Protein AF-A0A7X8A832-F1 (afdb_monomer_lite)

Secondary structure (DSSP, 8-state):
-HHHHHHHHHHHHHHHHS---HHHHHHHHHHHHHHHHHT--GGGS-HHHHHHHHHHHHHHHHHHHHHHHHHTT--

Foldseek 3Di:
DVLVVLVVVLVVVCVPPVDDDVVSVVVSVLVVVVVVLVPDDCVPADPVRVVVSVVVVVVSVVVVVVVVVVVVVVD

Structure (mmCIF, N/CA/C/O backbone):
data_AF-A0A7X8A832-F1
#
_entry.id   AF-A0A7X8A832-F1
#
loop_
_atom_site.group_PDB
_atom_site.id
_atom_site.type_symbol
_atom_site.label_atom_id
_atom_site.label_alt_id
_atom_site.label_comp_id
_atom_site.label_asym_id
_atom_site.label_entity_id
_atom_site.label_seq_id
_atom_site.pdbx_PDB_ins_code
_atom_site.Cartn_x
_atom_site.Cartn_y
_atom_site.Cartn_z
_atom_site.occupancy
_atom_site.B_iso_or_equiv
_atom_site.auth_seq_id
_atom_site.auth_comp_id
_atom_site.auth_asym_id
_atom_site.auth_atom_id
_atom_site.pdbx_PDB_model_num
ATOM 1 N N . LEU A 1 1 ? 9.470 0.992 5.686 1.00 61.16 1 LEU A N 1
ATOM 2 C CA . LEU A 1 1 ? 9.787 1.234 7.112 1.00 61.16 1 LEU A CA 1
ATOM 3 C C . LEU A 1 1 ? 8.791 2.200 7.762 1.00 61.16 1 LEU A C 1
ATOM 5 O O . LEU A 1 1 ? 8.191 1.808 8.745 1.00 61.16 1 LEU A O 1
ATOM 9 N N . LEU A 1 2 ? 8.517 3.380 7.188 1.00 62.22 2 LEU A N 1
ATOM 10 C CA . LEU A 1 2 ? 7.554 4.356 7.745 1.00 62.22 2 LEU A CA 1
ATOM 11 C C . LEU A 1 2 ? 6.098 3.830 7.894 1.00 62.22 2 LEU A C 1
ATOM 13 O O . LEU A 1 2 ? 5.524 3.949 8.969 1.00 62.22 2 LEU A O 1
ATOM 17 N N . ILE A 1 3 ? 5.586 3.099 6.890 1.00 67.94 3 ILE A N 1
ATOM 18 C CA . ILE A 1 3 ? 4.252 2.443 6.905 1.00 67.94 3 ILE A CA 1
ATOM 19 C C . ILE A 1 3 ? 4.051 1.500 8.100 1.00 67.94 3 ILE A C 1
ATOM 21 O O . ILE A 1 3 ? 2.946 1.352 8.614 1.00 67.94 3 ILE A O 1
ATOM 25 N N . SER A 1 4 ? 5.120 0.844 8.546 1.00 71.50 4 SER A N 1
ATOM 26 C CA . SER A 1 4 ? 5.052 -0.121 9.644 1.00 71.50 4 SER A CA 1
ATOM 27 C C . SER A 1 4 ? 4.868 0.568 10.995 1.00 71.50 4 SER A C 1
ATOM 29 O O . SER A 1 4 ? 4.273 -0.013 11.895 1.00 71.50 4 SER A O 1
ATOM 31 N N . LEU A 1 5 ? 5.344 1.807 11.127 1.00 80.00 5 LEU A N 1
ATOM 32 C CA . LEU A 1 5 ? 5.142 2.630 12.316 1.00 80.00 5 LEU A CA 1
ATOM 33 C C . LEU A 1 5 ? 3.769 3.315 12.288 1.00 80.00 5 LEU A C 1
ATOM 35 O O . LEU A 1 5 ? 3.089 3.322 13.310 1.00 80.00 5 LEU A O 1
ATOM 39 N N . GLU A 1 6 ? 3.323 3.795 11.121 1.00 70.44 6 GLU A N 1
ATOM 40 C CA . GLU A 1 6 ? 1.976 4.362 10.929 1.00 70.44 6 GLU A CA 1
ATOM 41 C C . GLU A 1 6 ? 0.880 3.344 11.285 1.00 70.44 6 GLU A C 1
ATOM 43 O O . GLU A 1 6 ? -0.035 3.661 12.040 1.00 70.44 6 GLU A O 1
ATOM 48 N N . LEU A 1 7 ? 1.031 2.085 10.859 1.00 69.31 7 LEU A N 1
ATOM 49 C CA . LEU A 1 7 ? 0.112 0.999 11.209 1.00 69.31 7 LEU A CA 1
ATOM 50 C C . LEU A 1 7 ? 0.131 0.668 12.710 1.00 69.31 7 LEU A C 1
ATOM 52 O O . LEU A 1 7 ? -0.915 0.434 13.314 1.00 69.31 7 LEU A O 1
ATOM 56 N N . LEU A 1 8 ? 1.316 0.664 13.326 1.00 77.44 8 LEU A N 1
ATOM 57 C CA . LEU A 1 8 ? 1.468 0.363 14.751 1.00 77.44 8 LEU A CA 1
ATOM 58 C C . LEU A 1 8 ? 0.766 1.414 15.621 1.00 77.44 8 LEU A C 1
ATOM 60 O O . LEU A 1 8 ? 0.177 1.091 16.650 1.00 77.44 8 LEU A O 1
ATOM 64 N N . GLN A 1 9 ? 0.795 2.668 15.187 1.00 69.88 9 GLN A N 1
ATOM 65 C CA . GLN A 1 9 ? 0.169 3.785 15.876 1.00 69.88 9 GLN A CA 1
ATOM 66 C C . GLN A 1 9 ? -1.359 3.776 15.718 1.00 69.88 9 GLN A C 1
ATOM 68 O O . GLN A 1 9 ? -2.061 4.030 16.697 1.00 69.88 9 GLN A O 1
ATOM 73 N N . THR A 1 10 ? -1.885 3.379 14.552 1.00 68.25 10 THR A N 1
ATOM 74 C CA . THR A 1 10 ? -3.325 3.122 14.360 1.00 68.25 10 THR A CA 1
ATOM 75 C C . THR A 1 10 ? -3.819 1.967 15.240 1.00 68.25 10 THR A C 1
ATOM 77 O O . THR A 1 10 ? -4.892 2.056 15.832 1.00 68.25 10 THR A O 1
ATOM 80 N N . ILE A 1 11 ? -3.014 0.910 15.399 1.00 70.56 11 ILE A N 1
ATOM 81 C CA . ILE A 1 11 ? -3.310 -0.210 16.309 1.00 70.56 11 ILE A CA 1
ATOM 82 C C . ILE A 1 11 ? -3.307 0.260 17.766 1.00 70.56 11 ILE A C 1
ATOM 84 O O . ILE A 1 11 ? -4.197 -0.094 18.533 1.00 70.56 11 ILE A O 1
ATOM 88 N N . LYS A 1 12 ? -2.344 1.095 18.162 1.00 73.44 12 LYS A N 1
ATOM 89 C CA . LYS A 1 12 ? -2.274 1.608 19.535 1.00 73.44 12 LYS A CA 1
ATOM 90 C C . LYS A 1 12 ? -3.496 2.460 19.890 1.00 73.44 12 LYS A C 1
ATOM 92 O O . LYS A 1 12 ? -4.082 2.275 20.947 1.00 73.44 12 LYS A O 1
ATOM 97 N N . MET A 1 13 ? -3.910 3.327 18.970 1.00 66.56 13 MET A N 1
ATOM 98 C CA . MET A 1 13 ? -5.094 4.179 19.102 1.00 66.56 13 MET A CA 1
ATOM 99 C C . MET A 1 13 ? -6.401 3.361 19.155 1.00 66.56 13 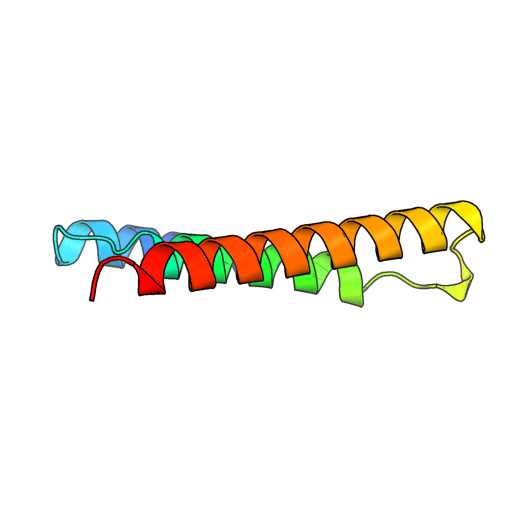MET A C 1
ATOM 101 O O . MET A 1 13 ? -7.329 3.739 19.862 1.00 66.56 13 MET A O 1
ATOM 105 N N . TYR A 1 14 ? -6.449 2.198 18.487 1.00 61.53 14 TYR A N 1
ATOM 106 C CA . TYR A 1 14 ? -7.562 1.243 18.597 1.00 61.53 14 TYR A CA 1
ATOM 107 C C . TYR A 1 14 ? -7.719 0.656 19.992 1.00 61.53 14 TYR A C 1
ATOM 109 O O . TYR A 1 14 ? -8.834 0.520 20.500 1.00 61.53 14 TYR A O 1
ATOM 117 N N . LEU A 1 15 ? -6.597 0.286 20.599 1.00 65.69 15 LEU A N 1
AT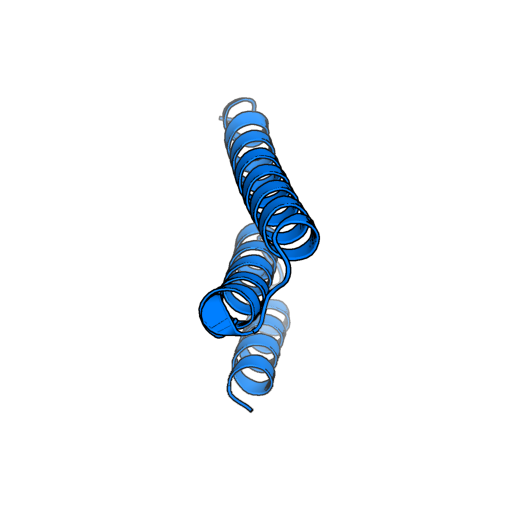OM 118 C CA . LEU A 1 15 ? -6.581 -0.363 21.902 1.00 65.69 15 LEU A CA 1
ATOM 119 C C . LEU A 1 15 ? -6.851 0.604 23.061 1.00 65.69 15 LEU A C 1
ATOM 121 O O . LEU A 1 15 ? -7.376 0.163 24.080 1.00 65.69 15 LEU A O 1
ATOM 125 N N . ASP A 1 16 ? -6.518 1.884 22.901 1.00 66.38 16 ASP A N 1
ATOM 126 C CA . ASP A 1 16 ? -6.629 2.886 23.966 1.00 66.38 16 ASP A CA 1
ATOM 127 C C . ASP A 1 16 ? -8.052 3.473 24.084 1.00 66.38 16 ASP A C 1
ATOM 129 O O . ASP A 1 16 ? -8.613 3.514 25.176 1.00 66.38 16 ASP A O 1
ATOM 133 N N . GLU A 1 17 ? -8.695 3.834 22.964 1.00 64.19 17 GLU A N 1
ATOM 134 C CA . GLU A 1 17 ? -9.978 4.566 22.986 1.00 64.19 17 GLU A CA 1
ATOM 135 C C . GLU A 1 17 ? -11.235 3.692 22.784 1.00 64.19 17 GLU A C 1
ATOM 137 O O . GLU A 1 17 ? -12.358 4.186 22.863 1.00 64.19 17 GLU A O 1
ATOM 142 N N . LYS A 1 18 ? -11.088 2.382 22.526 1.00 59.38 18 LYS A N 1
ATOM 143 C CA . LYS A 1 18 ? -12.181 1.419 22.229 1.00 59.38 18 LYS A CA 1
ATOM 144 C C . LYS A 1 18 ? -13.166 1.816 21.110 1.00 59.38 18 LYS A C 1
ATOM 146 O O . LYS A 1 18 ? -14.131 1.086 20.888 1.00 59.38 18 LYS A O 1
ATOM 151 N N . ILE A 1 19 ? -12.947 2.906 20.373 1.00 57.62 19 ILE A N 1
ATOM 152 C CA . ILE A 1 19 ? -13.753 3.283 19.204 1.00 57.62 19 ILE A CA 1
ATOM 153 C C . ILE A 1 19 ? -12.824 3.811 18.118 1.00 57.62 19 ILE A C 1
ATOM 155 O O . ILE A 1 19 ? -12.442 4.978 18.096 1.00 57.62 19 ILE A O 1
ATOM 159 N N . VAL A 1 20 ? -12.486 2.943 17.169 1.00 58.09 20 VAL A N 1
ATOM 160 C CA . VAL A 1 20 ? -11.779 3.381 15.967 1.00 58.09 20 VAL A CA 1
ATOM 161 C C . VAL A 1 20 ? -12.773 3.801 14.926 1.00 58.09 20 VAL A C 1
ATOM 163 O O . VAL A 1 20 ? -13.503 2.984 14.367 1.00 58.09 20 VAL A O 1
ATOM 166 N N . HIS A 1 21 ? -12.746 5.094 14.637 1.00 61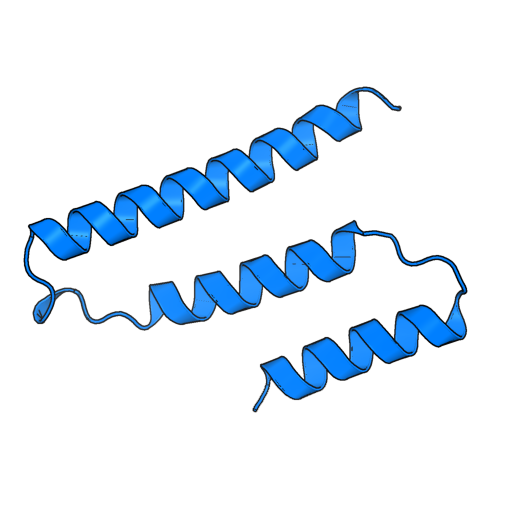.38 21 HIS A N 1
ATOM 167 C CA . HIS A 1 21 ? -13.378 5.613 13.447 1.00 61.38 21 HIS A CA 1
ATOM 168 C C . HIS A 1 21 ? -12.615 5.052 12.246 1.00 61.38 21 HIS A C 1
ATOM 170 O O . HIS A 1 21 ? -11.429 5.322 12.046 1.00 61.38 21 HIS A O 1
ATOM 176 N N . THR A 1 22 ? -13.314 4.242 11.453 1.00 60.88 22 THR A N 1
ATOM 177 C CA . THR A 1 22 ? -12.819 3.576 10.234 1.00 60.88 22 THR A CA 1
ATOM 178 C C . THR A 1 22 ? -12.237 4.548 9.201 1.00 60.88 22 THR A C 1
ATOM 180 O O . THR A 1 22 ? -11.571 4.119 8.263 1.00 60.88 22 THR A O 1
ATOM 183 N N . GLU A 1 23 ? -12.434 5.853 9.397 1.00 62.34 23 GLU A N 1
ATOM 184 C CA . GLU A 1 23 ? -11.776 6.949 8.685 1.00 62.34 23 GLU A CA 1
ATOM 185 C C . GLU A 1 23 ? -10.252 6.896 8.756 1.00 62.34 23 GLU A C 1
ATOM 187 O O . GLU A 1 23 ? -9.612 6.818 7.712 1.00 62.34 23 GLU A O 1
ATOM 192 N N . ILE A 1 24 ? -9.668 6.875 9.957 1.00 66.94 24 ILE A N 1
ATOM 193 C CA . ILE A 1 24 ? -8.219 7.080 10.132 1.00 66.94 24 ILE A CA 1
ATOM 194 C C . ILE A 1 24 ? -7.433 5.931 9.488 1.00 66.94 24 ILE A C 1
ATOM 196 O O . ILE A 1 24 ? -6.393 6.131 8.865 1.00 66.94 24 ILE A O 1
ATOM 200 N N . VAL A 1 25 ? -7.969 4.713 9.571 1.00 69.25 25 VAL A N 1
ATOM 201 C CA . VAL A 1 25 ? -7.377 3.516 8.955 1.00 69.25 25 VAL A CA 1
ATOM 202 C C . VAL A 1 25 ? -7.371 3.630 7.431 1.00 69.25 25 VAL A C 1
ATOM 204 O O . VAL A 1 25 ? -6.398 3.265 6.769 1.00 69.25 25 VAL A O 1
ATOM 207 N N . LEU A 1 26 ? -8.467 4.127 6.865 1.00 67.88 26 LEU A N 1
ATOM 208 C CA . LEU A 1 26 ? -8.664 4.152 5.426 1.00 67.88 26 LEU A CA 1
ATOM 209 C C . LEU A 1 26 ? -7.937 5.335 4.773 1.00 67.88 26 LEU A C 1
ATOM 211 O O . LEU A 1 26 ? -7.403 5.199 3.672 1.00 67.88 26 LEU A O 1
ATOM 215 N N . GLU A 1 27 ? -7.794 6.445 5.495 1.00 70.75 27 GLU A N 1
ATOM 216 C CA . GLU A 1 27 ? -6.908 7.550 5.129 1.00 70.75 27 GLU A CA 1
ATOM 217 C C . GLU A 1 27 ? -5.440 7.108 5.091 1.00 70.75 27 GLU A C 1
ATOM 219 O O . GLU A 1 27 ? -4.762 7.323 4.083 1.00 70.75 27 GLU A O 1
ATOM 224 N N . VAL A 1 28 ? -4.961 6.400 6.121 1.00 75.00 28 VAL A N 1
ATOM 225 C CA . VAL A 1 28 ? -3.588 5.864 6.158 1.00 75.00 28 VAL A CA 1
ATOM 226 C C . VAL A 1 28 ? -3.346 4.868 5.015 1.00 75.00 28 VAL A C 1
ATOM 228 O O . VAL A 1 28 ? -2.298 4.910 4.365 1.00 75.00 28 VAL A O 1
ATOM 231 N N . ALA A 1 29 ? -4.327 4.018 4.695 1.00 70.50 29 ALA A N 1
ATOM 232 C CA . ALA A 1 29 ? -4.238 3.086 3.570 1.00 70.50 29 ALA A CA 1
ATOM 233 C C . ALA A 1 29 ? -4.140 3.805 2.213 1.00 70.50 29 ALA A C 1
ATOM 235 O O . ALA A 1 29 ? -3.333 3.423 1.360 1.00 70.50 29 ALA A O 1
ATOM 236 N N . MET A 1 30 ? -4.911 4.874 2.014 1.00 72.81 30 MET A N 1
ATOM 237 C CA . MET A 1 30 ? -4.839 5.668 0.788 1.00 72.81 30 MET A CA 1
ATOM 238 C C . MET A 1 30 ? -3.512 6.414 0.645 1.00 72.81 30 MET A C 1
ATOM 240 O O . MET A 1 30 ? -2.935 6.421 -0.443 1.00 72.81 30 MET A O 1
ATOM 244 N N . ILE A 1 31 ? -2.980 6.978 1.730 1.00 75.00 31 ILE A N 1
ATOM 245 C CA . ILE A 1 31 ? -1.683 7.670 1.736 1.00 75.00 31 ILE A CA 1
ATOM 246 C C . ILE A 1 31 ? -0.541 6.694 1.401 1.00 75.00 31 ILE A C 1
ATOM 248 O O . ILE A 1 31 ? 0.343 7.011 0.596 1.00 75.00 31 ILE A O 1
ATOM 252 N N . ALA A 1 32 ? -0.585 5.472 1.940 1.00 78.69 32 ALA A N 1
ATOM 253 C CA . ALA A 1 32 ? 0.393 4.425 1.647 1.00 78.69 32 ALA A CA 1
ATOM 254 C C . ALA A 1 32 ? 0.394 4.010 0.163 1.00 78.69 32 ALA A C 1
ATOM 256 O O . ALA A 1 32 ? 1.462 3.819 -0.431 1.00 78.69 32 ALA A O 1
ATOM 257 N N . LEU A 1 33 ? -0.788 3.902 -0.451 1.00 71.81 33 LEU A N 1
ATOM 258 C CA . LEU A 1 33 ? -0.938 3.585 -1.874 1.00 71.81 33 LEU A CA 1
ATOM 259 C C . LEU A 1 33 ? -0.505 4.753 -2.767 1.00 71.81 33 LEU A C 1
ATOM 261 O O . LEU A 1 33 ? 0.244 4.541 -3.722 1.00 71.81 33 LEU A O 1
ATOM 265 N N . ALA A 1 34 ? -0.885 5.984 -2.421 1.00 75.62 34 ALA A N 1
ATOM 266 C CA . ALA A 1 34 ? -0.493 7.188 -3.151 1.00 75.62 34 ALA A CA 1
ATOM 267 C C . ALA A 1 34 ? 1.033 7.333 -3.232 1.00 75.62 34 ALA A C 1
ATOM 269 O O . ALA A 1 34 ? 1.583 7.600 -4.302 1.00 75.62 34 ALA A O 1
ATOM 270 N N . ARG A 1 35 ? 1.745 7.055 -2.133 1.00 72.81 35 ARG A N 1
ATOM 271 C CA . ARG A 1 35 ? 3.213 7.096 -2.100 1.00 72.81 35 ARG A CA 1
ATOM 272 C C . ARG A 1 35 ? 3.853 6.125 -3.091 1.00 72.81 35 ARG A C 1
ATOM 274 O O . ARG A 1 35 ? 4.882 6.444 -3.679 1.00 72.81 35 ARG A O 1
ATOM 281 N N . LYS A 1 36 ? 3.257 4.949 -3.288 1.00 74.38 36 LYS A N 1
ATOM 282 C CA . LYS A 1 36 ? 3.762 3.954 -4.241 1.00 74.38 36 LYS A CA 1
ATOM 283 C C . LYS A 1 36 ? 3.512 4.358 -5.694 1.00 74.38 36 LYS A C 1
ATOM 285 O O . LYS A 1 36 ? 4.294 3.977 -6.555 1.00 74.38 36 LYS A O 1
ATOM 290 N N . ILE A 1 37 ? 2.470 5.148 -5.943 1.00 72.56 37 ILE A N 1
ATOM 291 C CA . ILE A 1 37 ? 2.108 5.642 -7.274 1.00 72.56 37 ILE A CA 1
ATOM 292 C C . ILE A 1 37 ? 2.974 6.846 -7.685 1.00 72.56 37 ILE A C 1
ATOM 294 O O . ILE A 1 37 ? 3.419 6.900 -8.824 1.00 72.56 37 ILE A O 1
ATOM 298 N N . ILE A 1 38 ? 3.285 7.770 -6.766 1.00 69.69 38 ILE A N 1
ATOM 299 C CA . ILE A 1 38 ? 4.108 8.970 -7.046 1.00 69.69 38 ILE A CA 1
ATOM 300 C C . ILE A 1 38 ? 5.563 8.621 -7.403 1.00 69.69 38 ILE A C 1
ATOM 302 O O . ILE A 1 38 ? 6.196 9.331 -8.174 1.00 69.69 38 ILE A O 1
ATOM 306 N N . ILE A 1 39 ? 6.102 7.532 -6.847 1.00 76.25 39 ILE A N 1
ATOM 307 C CA . ILE A 1 39 ? 7.495 7.098 -7.071 1.00 76.25 39 ILE A CA 1
ATOM 308 C C . ILE A 1 39 ? 7.674 6.429 -8.452 1.00 76.25 39 ILE A C 1
ATOM 310 O O . ILE A 1 39 ? 8.795 6.109 -8.846 1.00 76.25 39 ILE A O 1
ATOM 314 N N . ILE A 1 40 ? 6.590 6.201 -9.201 1.00 75.62 40 ILE A N 1
ATOM 315 C CA . ILE A 1 40 ? 6.662 5.586 -10.527 1.00 75.62 40 ILE A CA 1
ATOM 316 C C . ILE A 1 40 ? 7.345 6.542 -11.512 1.00 75.62 40 ILE A C 1
ATOM 318 O O . ILE A 1 40 ? 6.914 7.672 -11.715 1.00 75.62 40 ILE A O 1
ATOM 322 N N . ASP A 1 41 ? 8.400 6.043 -12.151 1.00 74.81 41 ASP A N 1
ATOM 323 C CA . ASP A 1 41 ? 9.129 6.736 -13.208 1.00 74.81 41 ASP A CA 1
ATOM 324 C C . ASP A 1 41 ? 8.417 6.542 -14.553 1.00 74.81 41 ASP A C 1
ATOM 326 O O . ASP A 1 41 ? 8.519 5.481 -15.171 1.00 74.81 41 ASP A O 1
ATOM 330 N N . PHE A 1 42 ? 7.684 7.563 -14.996 1.00 68.06 42 PHE A N 1
ATOM 331 C CA . PHE A 1 42 ? 6.887 7.524 -16.222 1.00 68.06 42 PHE A CA 1
ATOM 332 C C . PHE A 1 42 ? 7.720 7.432 -17.511 1.00 68.06 42 PHE A C 1
ATOM 334 O O . PHE A 1 42 ? 7.163 7.057 -18.540 1.00 68.06 42 PHE A O 1
ATOM 341 N N . GLU A 1 43 ? 9.035 7.683 -17.480 1.00 70.06 43 GLU A N 1
ATOM 342 C CA . GLU A 1 43 ? 9.896 7.537 -18.665 1.00 70.06 43 GLU A CA 1
ATOM 343 C C . GLU A 1 43 ? 10.179 6.067 -19.008 1.00 70.06 43 GLU A C 1
ATOM 345 O O . GLU A 1 43 ? 10.437 5.725 -20.161 1.00 70.06 43 GLU A O 1
ATOM 350 N N . LYS A 1 44 ? 10.067 5.165 -18.025 1.00 73.19 44 LYS A N 1
ATOM 351 C CA . LYS A 1 44 ? 10.218 3.709 -18.217 1.00 73.19 44 LYS A CA 1
ATOM 352 C C . LYS A 1 44 ? 8.890 2.993 -18.449 1.00 73.19 44 LYS A C 1
ATOM 354 O O . LYS A 1 44 ? 8.850 1.766 -18.566 1.00 73.19 44 LYS A O 1
ATOM 359 N N . VAL A 1 45 ? 7.790 3.737 -18.469 1.00 73.94 45 VAL A N 1
ATOM 360 C CA . VAL A 1 45 ? 6.434 3.196 -18.438 1.00 73.94 45 VAL A CA 1
ATOM 361 C C . VAL A 1 45 ? 5.852 3.261 -19.843 1.00 73.94 45 VAL A C 1
ATOM 363 O O . VAL A 1 45 ? 5.649 4.328 -20.410 1.00 73.94 45 VAL A O 1
ATOM 366 N N . ASN A 1 46 ? 5.557 2.091 -20.409 1.00 81.12 46 ASN A N 1
ATOM 367 C CA . ASN A 1 46 ? 4.865 1.990 -21.692 1.00 81.12 46 ASN A CA 1
ATOM 368 C C . ASN A 1 46 ? 3.503 2.716 -21.624 1.00 81.12 46 ASN A C 1
ATOM 370 O O . ASN A 1 46 ? 2.853 2.703 -20.577 1.00 81.12 46 ASN A O 1
ATOM 374 N N . SER A 1 47 ? 3.029 3.308 -22.723 1.00 80.50 47 SER A N 1
ATOM 375 C CA . SER A 1 47 ? 1.813 4.142 -22.747 1.00 80.50 47 SER A CA 1
ATOM 376 C C . SER A 1 47 ? 0.575 3.426 -22.188 1.00 80.50 47 SER A C 1
ATOM 378 O O . SER A 1 47 ? -0.264 4.044 -21.534 1.00 80.50 47 SER A O 1
ATOM 380 N N . LEU A 1 48 ? 0.492 2.103 -22.369 1.00 84.38 48 LEU A N 1
ATOM 381 C CA . LEU A 1 48 ? -0.569 1.270 -21.795 1.00 84.38 48 LEU A CA 1
ATOM 382 C C . LEU A 1 48 ? -0.514 1.211 -20.255 1.00 84.38 48 LEU A C 1
ATOM 384 O O . LEU A 1 48 ? -1.541 1.275 -19.583 1.00 84.38 48 LEU A O 1
ATOM 388 N N . ASN A 1 49 ? 0.692 1.131 -19.689 1.00 80.62 49 ASN A N 1
ATOM 389 C CA . ASN A 1 49 ? 0.905 1.093 -18.243 1.00 80.62 49 ASN A CA 1
ATOM 390 C C . ASN A 1 49 ? 0.612 2.460 -17.609 1.00 80.62 49 ASN A C 1
ATOM 392 O O . ASN A 1 49 ? 0.066 2.518 -16.509 1.00 80.62 49 ASN A O 1
ATOM 396 N N . ALA A 1 50 ? 0.905 3.557 -18.314 1.00 80.62 50 ALA A N 1
ATOM 397 C CA . ALA A 1 50 ? 0.537 4.902 -17.876 1.00 80.62 50 ALA A CA 1
ATOM 398 C C . ALA A 1 50 ? -0.992 5.063 -17.783 1.00 80.62 50 ALA A C 1
ATOM 400 O O . ALA A 1 50 ? -1.501 5.600 -1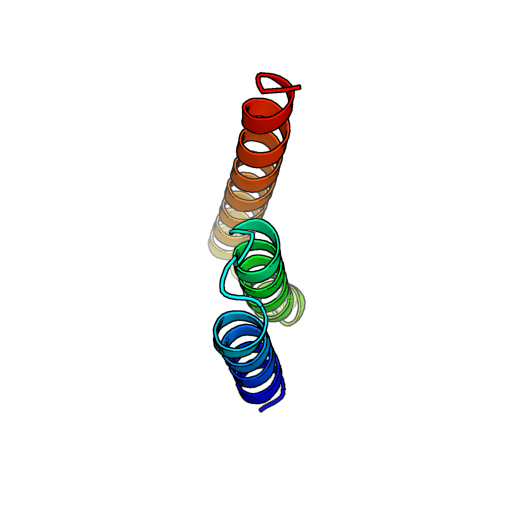6.798 1.00 80.62 50 ALA A O 1
ATOM 401 N N . LEU A 1 51 ? -1.731 4.516 -18.755 1.00 84.75 51 LEU A N 1
ATOM 402 C CA . LEU A 1 51 ? -3.195 4.498 -18.736 1.00 84.75 51 LEU A CA 1
ATOM 403 C C . LEU A 1 51 ? -3.745 3.665 -17.566 1.00 84.75 51 LEU A C 1
ATOM 405 O O . LEU A 1 51 ? -4.688 4.084 -16.897 1.00 84.75 51 LEU A O 1
ATOM 409 N N . ALA A 1 52 ? -3.131 2.513 -17.282 1.00 82.50 52 ALA A N 1
ATOM 410 C CA . ALA A 1 52 ? -3.502 1.674 -16.144 1.00 82.50 52 ALA A CA 1
ATOM 411 C C . ALA A 1 52 ? -3.300 2.402 -14.801 1.00 82.50 52 ALA A C 1
ATOM 413 O O . ALA A 1 52 ? -4.163 2.338 -13.927 1.00 82.50 52 ALA A O 1
ATOM 41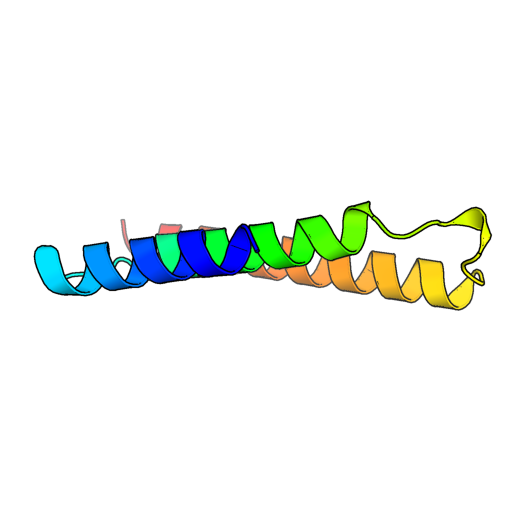4 N N . ILE A 1 53 ? -2.207 3.155 -14.650 1.00 80.81 53 ILE A N 1
ATOM 415 C CA . ILE A 1 53 ? -1.944 3.970 -13.453 1.00 80.81 53 ILE A CA 1
ATOM 416 C C . ILE A 1 53 ? -2.973 5.099 -13.322 1.00 80.81 53 ILE A C 1
ATOM 418 O O . ILE A 1 53 ? -3.512 5.314 -12.236 1.00 80.81 53 ILE A O 1
ATOM 422 N N . ALA A 1 54 ? -3.296 5.786 -14.420 1.00 81.94 54 ALA A N 1
ATOM 423 C CA . ALA A 1 54 ? -4.321 6.827 -14.433 1.00 81.94 54 ALA A CA 1
ATOM 424 C C . ALA A 1 54 ? -5.707 6.278 -14.048 1.00 81.94 54 ALA A C 1
ATOM 426 O O . ALA A 1 54 ? -6.428 6.901 -13.269 1.00 81.94 54 ALA A O 1
ATOM 427 N N . ALA A 1 55 ? -6.058 5.082 -14.528 1.00 86.88 55 ALA A N 1
ATOM 428 C CA . ALA A 1 55 ? -7.298 4.404 -14.159 1.00 86.88 55 ALA A CA 1
ATOM 429 C C . ALA A 1 55 ? -7.340 4.036 -12.665 1.00 86.88 55 ALA A C 1
ATOM 431 O O . ALA A 1 55 ? -8.364 4.242 -12.015 1.00 86.88 55 ALA A O 1
ATOM 432 N N . ILE A 1 56 ? -6.228 3.555 -12.096 1.00 81.94 56 ILE A N 1
ATOM 433 C CA . ILE A 1 56 ? -6.116 3.251 -10.658 1.00 81.94 56 ILE A CA 1
ATOM 434 C C . ILE A 1 56 ? -6.266 4.525 -9.815 1.00 81.94 56 ILE A C 1
ATOM 436 O O . ILE A 1 56 ? -6.980 4.517 -8.812 1.00 81.94 56 ILE A O 1
ATOM 440 N N . LEU A 1 57 ? -5.647 5.633 -10.231 1.00 80.88 57 LEU A N 1
ATOM 441 C CA . LEU A 1 57 ? -5.788 6.930 -9.561 1.00 80.88 57 LEU A CA 1
ATOM 442 C C . LEU A 1 57 ? -7.237 7.430 -9.578 1.00 80.88 57 LEU A C 1
ATOM 444 O O . LEU A 1 57 ? -7.745 7.871 -8.547 1.00 80.88 57 LEU A O 1
ATOM 448 N N . LEU A 1 58 ? -7.921 7.315 -10.719 1.00 85.44 58 LEU A N 1
ATOM 449 C CA . LEU A 1 58 ? -9.334 7.673 -10.835 1.00 85.44 58 LEU A CA 1
ATOM 450 C C . LEU A 1 58 ? -10.225 6.786 -9.959 1.00 85.44 58 LEU A C 1
ATOM 452 O O . LEU A 1 58 ? -11.104 7.303 -9.273 1.00 85.44 58 LEU A O 1
ATOM 456 N N . ALA A 1 59 ? -9.980 5.476 -9.924 1.00 84.12 59 ALA A N 1
ATOM 457 C CA . ALA A 1 59 ? -10.727 4.554 -9.073 1.00 84.12 59 ALA A CA 1
ATOM 458 C C . ALA A 1 59 ? -10.573 4.890 -7.578 1.00 84.12 59 ALA A C 1
ATOM 460 O O . ALA A 1 59 ? -11.561 4.886 -6.845 1.00 84.12 59 ALA A O 1
ATOM 461 N N . LEU A 1 60 ? -9.362 5.247 -7.134 1.00 74.88 60 LEU A N 1
ATOM 462 C CA . LEU A 1 60 ? -9.101 5.680 -5.756 1.00 74.88 60 LEU A CA 1
ATOM 463 C C . LEU A 1 60 ? -9.777 7.019 -5.431 1.00 74.88 60 LEU A C 1
ATOM 465 O O . LEU A 1 60 ? -10.389 7.159 -4.372 1.00 74.88 60 LEU A O 1
ATOM 469 N N . ALA A 1 61 ? -9.731 7.985 -6.351 1.00 79.94 61 ALA A N 1
ATOM 470 C CA . ALA A 1 61 ? -10.407 9.270 -6.185 1.00 79.94 61 ALA A CA 1
ATOM 471 C C . ALA A 1 61 ? -11.933 9.105 -6.070 1.00 79.94 61 ALA A C 1
ATOM 473 O O . ALA A 1 61 ? -12.567 9.731 -5.218 1.00 79.94 61 ALA A O 1
ATOM 474 N N . VAL A 1 62 ? -12.521 8.224 -6.885 1.00 85.44 62 VAL A N 1
ATOM 475 C CA . VAL A 1 62 ? -13.950 7.891 -6.824 1.00 85.44 62 VAL A CA 1
ATOM 476 C C . VAL A 1 62 ? -14.292 7.166 -5.524 1.00 85.44 62 VAL A C 1
ATOM 478 O O . VAL A 1 62 ? -15.280 7.522 -4.886 1.00 85.44 62 VAL A O 1
ATOM 481 N N . ALA A 1 63 ? -13.476 6.204 -5.085 1.00 79.06 63 ALA A N 1
ATOM 482 C CA . ALA A 1 63 ? -13.679 5.506 -3.816 1.00 79.06 63 ALA A CA 1
ATOM 483 C C . ALA A 1 63 ? -13.682 6.480 -2.624 1.00 79.06 63 ALA A C 1
ATOM 485 O O . ALA A 1 63 ? -14.599 6.442 -1.801 1.00 79.06 63 ALA A O 1
ATOM 486 N N . TYR A 1 64 ? -12.733 7.422 -2.586 1.00 73.25 64 TYR A N 1
ATOM 487 C CA . TYR A 1 64 ? -12.704 8.489 -1.582 1.00 73.25 64 TYR A CA 1
ATOM 488 C C . TYR A 1 64 ? -13.950 9.373 -1.638 1.00 73.25 64 TYR A C 1
ATOM 490 O O . TYR A 1 64 ? -14.577 9.658 -0.615 1.00 73.25 64 TYR A O 1
ATOM 498 N N . PHE A 1 65 ? -14.335 9.800 -2.840 1.00 79.25 65 PHE A N 1
ATOM 499 C 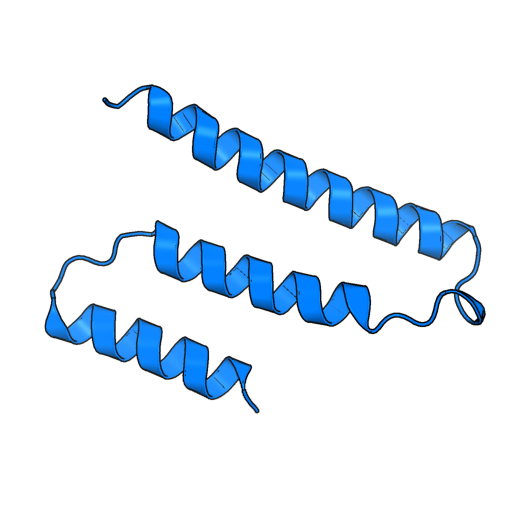CA . PHE A 1 65 ? -15.482 10.676 -3.031 1.00 79.25 65 PHE A CA 1
ATOM 500 C C . PHE A 1 65 ? -16.796 10.008 -2.606 1.00 79.25 65 PHE A C 1
ATOM 502 O O . PHE A 1 65 ? -17.617 10.634 -1.931 1.00 79.25 65 PHE A O 1
ATOM 509 N N . LEU A 1 66 ? -16.988 8.732 -2.947 1.00 77.25 66 LEU A N 1
ATOM 510 C CA . LEU A 1 66 ? -18.164 7.953 -2.561 1.00 77.25 66 LEU A CA 1
ATOM 511 C C . LEU A 1 66 ? -18.221 7.713 -1.056 1.00 77.25 66 LEU A C 1
ATOM 513 O O . LEU A 1 66 ? -19.288 7.852 -0.458 1.00 77.25 66 LEU A O 1
ATOM 517 N N . GLN A 1 67 ? -17.088 7.420 -0.423 1.00 72.75 67 GLN A N 1
ATOM 518 C CA . GLN A 1 67 ? -17.027 7.256 1.024 1.00 72.75 67 GLN A CA 1
ATOM 519 C C . GLN A 1 67 ? -17.323 8.564 1.764 1.00 72.75 67 GLN A C 1
ATOM 521 O O . GLN A 1 67 ? -18.072 8.571 2.741 1.00 72.75 67 GLN A O 1
ATOM 526 N N . LYS A 1 68 ? -16.806 9.690 1.262 1.00 68.75 68 LYS A N 1
ATOM 527 C CA . LYS A 1 68 ? -17.108 11.023 1.793 1.00 68.75 68 LYS A CA 1
ATOM 528 C C . LYS A 1 68 ? -18.581 11.397 1.606 1.00 68.75 68 LYS A C 1
ATOM 530 O O . LYS A 1 68 ? -19.192 11.974 2.501 1.00 68.75 68 LYS A O 1
ATOM 535 N N . THR A 1 69 ? -19.163 11.062 0.457 1.00 67.62 69 THR A N 1
ATOM 536 C CA . THR A 1 69 ? -20.556 11.402 0.124 1.00 67.62 69 THR A CA 1
ATOM 537 C C . THR A 1 69 ? -21.562 10.530 0.871 1.00 67.62 69 THR A C 1
ATOM 539 O O . THR A 1 69 ? -22.573 11.043 1.340 1.00 67.62 69 THR A O 1
ATOM 542 N N . SER A 1 70 ? -21.271 9.241 1.060 1.00 60.53 70 SER A N 1
ATOM 543 C CA . SER A 1 70 ? -22.136 8.320 1.815 1.00 60.53 70 SER A CA 1
ATOM 544 C C . SER A 1 70 ? -22.292 8.738 3.280 1.00 60.53 70 SER A C 1
ATOM 546 O O . SER A 1 70 ? -23.340 8.523 3.874 1.00 60.53 70 SER A O 1
ATOM 548 N N . ARG A 1 71 ? -21.289 9.425 3.836 1.00 54.16 71 ARG A N 1
ATOM 549 C CA . ARG A 1 71 ? -21.303 9.946 5.208 1.00 54.16 71 ARG A CA 1
ATOM 550 C C . ARG A 1 71 ? -22.108 11.233 5.376 1.00 54.16 71 ARG A C 1
ATOM 552 O O . ARG A 1 71 ? -22.683 11.461 6.431 1.00 54.16 71 ARG A O 1
ATOM 559 N N . LYS A 1 72 ? -22.236 12.045 4.318 1.00 51.59 72 LYS A N 1
ATOM 560 C CA . LYS A 1 72 ? -23.116 13.230 4.316 1.00 51.59 72 LYS A CA 1
ATOM 561 C C . LYS A 1 72 ? -24.607 12.888 4.467 1.00 51.59 72 LYS A C 1
ATOM 563 O O . LYS A 1 72 ? -25.416 13.803 4.540 1.00 51.59 72 LYS A O 1
ATOM 568 N N . ARG A 1 73 ? -24.970 11.600 4.469 1.00 48.09 73 ARG A N 1
ATOM 569 C CA . ARG A 1 73 ? -26.334 11.108 4.696 1.00 48.09 73 ARG A CA 1
ATOM 570 C C . ARG A 1 73 ? -26.633 10.716 6.147 1.00 48.09 73 ARG A C 1
ATOM 572 O O . ARG A 1 73 ? -27.784 10.400 6.422 1.00 48.09 73 ARG A O 1
ATOM 579 N N . GLU A 1 74 ? -25.646 10.746 7.042 1.00 50.28 74 GLU A N 1
ATOM 580 C CA . GLU A 1 74 ? -25.814 10.418 8.469 1.00 50.28 74 GLU A CA 1
ATOM 581 C C . GLU A 1 74 ? -25.547 11.615 9.405 1.00 50.28 74 GLU A C 1
ATOM 583 O O . GLU A 1 74 ? -25.269 11.422 10.587 1.00 50.28 74 GLU A O 1
ATOM 588 N N . VAL A 1 75 ? -25.645 12.851 8.894 1.00 43.25 75 VAL A N 1
ATOM 589 C CA . VAL A 1 75 ? -25.627 14.088 9.702 1.00 43.25 75 VAL A CA 1
ATOM 590 C C . VAL A 1 75 ? -26.848 14.934 9.384 1.00 43.25 75 VAL A C 1
ATOM 592 O O . VAL A 1 75 ? -27.111 15.126 8.175 1.00 43.25 75 VAL A O 1
#

pLDDT: mean 71.26, std 9.28, range [43.25, 86.88]

Radius of gyration: 15.93 Å; chains: 1; bounding box: 37×14×47 Å

Sequence (75 aa):
LLISLELLQTIKMYLDEKIVHTEIVLEVAMIALARKIIIIDFEKVNSLNALAIAAILLALAVAYFLQKTSRKREV